Protein AF-A0A933CMJ0-F1 (afdb_monomer_lite)

Foldseek 3Di:
DADDPVSLLVLLLVLLVLLVVVCVVVVCLLVLLVVLLVVDDCVVLCPPVVLNVVLSVVSSLLLVLQLLLLLLVLLLVLVCCVRPPPPDDRDVVSSVVSSLSNLQSVCVVVVHPSVVSVVSSVVSVVLVDPVCNLVVQLVSQLCSSPVDPVCRVVSSVSSNVSSVVSNVSSVVSSCVSRPDD

Sequence (181 aa):
MGLTPEQVEERARAAAHRVFGHLEGERLIPRFVDSYIMGFDRRHLKNPPDQFLARSNQLGRLALVLLGRLVVEKCCGQLYRFRLGPLRLADPSAQRRFREKFWESLAAELKLGPEVGMSLAHEAEEFRDPAERSALFRERVAPLLDPAPQMKDKAEHAGQKFYEALDTVAEQVARRVFGRD

Secondary structure (DSSP, 8-state):
-PPPHHHHHHHHHHHHHHHHHHHHHTTHHHHHHHHHHTTS-HHHHTSSHHHHHHHHHHHHHHHHHHHHHHHHHHHHHHHHHHHH-TTS---HHHHHHHHHHHHHHHHHHTT--HHHHHHHHHHHGGG--TTTHHHHHHHHHHHHH---GGGHHHHHHHHHHHHHHHHHHHHHHHHHHH---

Structure (mmCIF, N/CA/C/O backbone):
data_AF-A0A933CMJ0-F1
#
_entry.id   AF-A0A933CMJ0-F1
#
loop_
_atom_site.group_PDB
_atom_site.id
_atom_site.type_symbol
_atom_site.label_atom_id
_atom_site.label_alt_id
_atom_site.label_comp_id
_atom_site.label_asym_id
_atom_site.label_entity_id
_atom_site.label_seq_id
_atom_site.pdbx_PDB_ins_code
_atom_site.Cartn_x
_atom_site.Cartn_y
_atom_site.Cartn_z
_atom_site.occupancy
_atom_site.B_iso_or_equiv
_atom_site.auth_seq_id
_atom_site.auth_comp_id
_atom_site.auth_asym_id
_atom_site.auth_atom_id
_atom_site.pdbx_PDB_model_num
ATOM 1 N N . MET A 1 1 ? -24.164 0.283 26.985 1.00 39.09 1 MET A N 1
ATOM 2 C CA . MET A 1 1 ? -22.919 0.651 27.693 1.00 39.09 1 MET A CA 1
ATOM 3 C C . MET A 1 1 ? -21.794 0.694 26.670 1.00 39.09 1 MET A C 1
ATOM 5 O O . MET A 1 1 ? -21.712 -0.226 25.864 1.00 39.09 1 MET A O 1
ATOM 9 N N . GLY A 1 2 ? -21.026 1.785 26.606 1.00 40.66 2 GLY A N 1
ATOM 10 C CA . GLY A 1 2 ? -19.895 1.905 25.678 1.00 40.66 2 GLY A CA 1
ATOM 11 C C . GLY A 1 2 ? -18.710 1.057 26.144 1.00 40.66 2 GLY A C 1
ATOM 12 O O . GLY A 1 2 ? -18.528 0.876 27.342 1.00 40.66 2 GLY A O 1
ATOM 13 N N . LEU A 1 3 ? -17.935 0.522 25.201 1.00 40.00 3 LEU A N 1
ATOM 14 C CA . LEU A 1 3 ? -16.692 -0.204 25.489 1.00 40.00 3 LEU A CA 1
ATOM 15 C C . LEU A 1 3 ? -15.670 0.735 26.147 1.00 40.00 3 LEU A C 1
ATOM 17 O O . LEU A 1 3 ? -15.546 1.884 25.715 1.00 40.00 3 LEU A O 1
ATOM 21 N N . THR A 1 4 ? -14.929 0.242 27.139 1.00 51.38 4 THR A N 1
ATOM 22 C CA . THR A 1 4 ? -13.860 1.005 27.803 1.00 51.38 4 THR A CA 1
ATOM 23 C C . THR A 1 4 ? -12.673 1.246 26.857 1.00 51.38 4 THR A C 1
ATOM 25 O O . THR A 1 4 ? -12.509 0.502 25.884 1.00 51.38 4 THR A O 1
ATOM 28 N N . PRO A 1 5 ? -11.833 2.270 27.104 1.00 37.94 5 PRO A N 1
ATOM 29 C CA . PRO A 1 5 ? -10.591 2.512 26.365 1.00 37.94 5 PRO A CA 1
ATOM 30 C C . PRO A 1 5 ? -9.714 1.264 26.190 1.00 37.94 5 PRO A C 1
ATOM 32 O O . PRO A 1 5 ? -9.332 0.971 25.058 1.00 37.94 5 PRO A O 1
ATOM 35 N N . GLU A 1 6 ? -9.494 0.469 27.244 1.00 41.59 6 GLU A N 1
ATOM 36 C CA . GLU A 1 6 ? -8.710 -0.772 27.127 1.00 41.59 6 GLU A CA 1
ATOM 37 C C . GLU A 1 6 ? -9.401 -1.812 26.239 1.00 41.59 6 GLU A C 1
ATOM 39 O O . GLU A 1 6 ? -8.761 -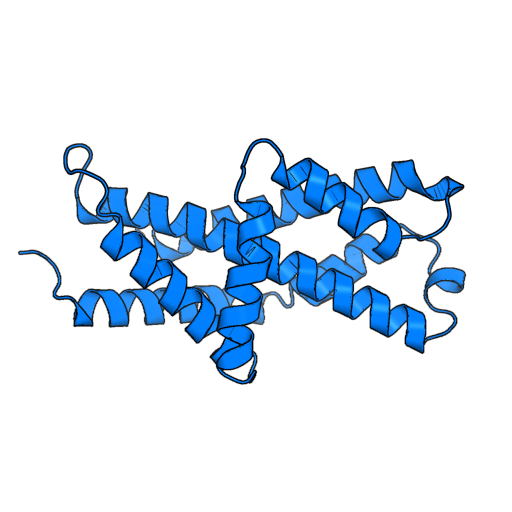2.438 25.405 1.00 41.59 6 GLU A O 1
ATOM 44 N N . GLN A 1 7 ? -10.729 -1.948 26.314 1.00 42.31 7 GLN A N 1
ATOM 45 C CA . GLN A 1 7 ? -11.479 -2.845 25.425 1.00 42.31 7 GLN A CA 1
ATOM 46 C C . GLN A 1 7 ? -11.446 -2.389 23.958 1.00 42.31 7 GLN A C 1
ATOM 48 O O . GLN A 1 7 ? -11.639 -3.196 23.046 1.00 42.31 7 GLN A O 1
ATOM 53 N N . VAL A 1 8 ? -11.245 -1.090 23.704 1.00 41.44 8 VAL A N 1
ATOM 54 C CA . VAL A 1 8 ? -11.004 -0.560 22.355 1.00 41.44 8 VAL A CA 1
ATOM 55 C C . VAL A 1 8 ? -9.631 -0.989 21.861 1.00 41.44 8 VAL A C 1
ATOM 57 O O . VAL A 1 8 ? -9.513 -1.412 20.714 1.00 41.44 8 VAL A O 1
ATOM 60 N N . GLU A 1 9 ? -8.622 -0.875 22.718 1.00 40.31 9 GLU A N 1
ATOM 61 C CA . GLU A 1 9 ? -7.233 -1.190 22.405 1.00 40.31 9 GLU A CA 1
ATOM 62 C C . GLU A 1 9 ? -7.026 -2.692 22.196 1.00 40.31 9 GLU A C 1
ATOM 64 O O . GLU A 1 9 ? -6.462 -3.090 21.182 1.00 40.31 9 GLU A O 1
ATOM 69 N N . GLU A 1 10 ? -7.596 -3.528 23.063 1.00 43.78 10 GLU A N 1
ATOM 70 C CA . GLU A 1 10 ? -7.598 -4.989 22.942 1.00 43.78 10 GLU A CA 1
ATOM 71 C C . GLU A 1 10 ? -8.226 -5.431 21.612 1.00 43.78 10 GLU A C 1
ATOM 73 O O . GLU A 1 10 ? -7.704 -6.282 20.893 1.00 43.78 10 GLU A O 1
ATOM 78 N N . ARG A 1 11 ? -9.342 -4.797 21.229 1.00 44.97 11 ARG A N 1
ATOM 79 C CA . ARG A 1 11 ? -10.032 -5.080 19.965 1.00 44.97 11 ARG A CA 1
ATOM 80 C C . ARG A 1 11 ? -9.279 -4.560 18.751 1.00 44.97 11 ARG A C 1
ATOM 82 O O . ARG A 1 11 ? -9.305 -5.228 17.723 1.00 44.97 11 ARG A O 1
ATOM 89 N N . ALA A 1 12 ? -8.635 -3.400 18.849 1.00 39.59 12 ALA A N 1
ATOM 90 C CA . ALA A 1 12 ? -7.789 -2.863 17.789 1.00 39.59 12 ALA A CA 1
ATOM 91 C C . ALA A 1 12 ? -6.562 -3.757 17.574 1.00 39.59 12 ALA A C 1
ATOM 93 O O . ALA A 1 12 ? -6.264 -4.100 16.435 1.00 39.59 12 ALA A O 1
ATOM 94 N N . ARG A 1 13 ? -5.932 -4.222 18.659 1.00 46.78 13 ARG A N 1
ATOM 95 C CA . ARG A 1 13 ? -4.820 -5.178 18.642 1.00 46.78 13 ARG A CA 1
ATOM 96 C C . ARG A 1 13 ? -5.251 -6.526 18.062 1.00 46.78 13 ARG A C 1
ATOM 98 O O . ARG A 1 13 ? -4.623 -7.021 17.139 1.00 46.78 13 ARG A O 1
ATOM 105 N N . ALA A 1 14 ? -6.378 -7.084 18.505 1.00 48.03 14 ALA A N 1
ATOM 106 C CA . ALA A 1 14 ? -6.921 -8.332 17.963 1.00 48.03 14 ALA A CA 1
ATOM 107 C C . ALA A 1 14 ? -7.404 -8.206 16.504 1.00 48.03 14 ALA A C 1
ATOM 109 O O . ALA A 1 14 ? -7.394 -9.180 15.753 1.00 48.03 14 ALA A O 1
ATOM 110 N N . ALA A 1 15 ? -7.868 -7.028 16.080 1.00 43.19 15 ALA A N 1
ATOM 111 C CA . ALA A 1 15 ? -8.169 -6.740 14.681 1.00 43.19 15 ALA A CA 1
ATOM 112 C C . ALA A 1 15 ? -6.881 -6.649 13.858 1.00 43.19 15 ALA A C 1
ATOM 114 O O . ALA A 1 15 ? -6.814 -7.267 12.804 1.00 43.19 15 ALA A O 1
ATOM 115 N N . ALA A 1 16 ? -5.855 -5.964 14.364 1.00 44.12 16 ALA A N 1
ATOM 116 C CA . ALA A 1 16 ? -4.545 -5.875 13.735 1.00 44.12 16 ALA A CA 1
ATOM 117 C C . ALA A 1 16 ? -3.909 -7.268 13.590 1.00 44.12 16 ALA A C 1
ATOM 119 O O . ALA A 1 16 ? -3.611 -7.667 12.475 1.00 44.12 16 ALA A O 1
ATOM 120 N N . HIS A 1 17 ? -3.845 -8.086 14.646 1.00 49.66 17 HIS A N 1
ATOM 121 C CA . HIS A 1 17 ? -3.358 -9.472 14.557 1.00 49.66 17 HIS A CA 1
ATOM 122 C C . HIS A 1 17 ? -4.153 -10.341 13.575 1.00 49.66 17 HIS A C 1
ATOM 124 O O . HIS A 1 17 ? -3.568 -11.159 12.875 1.00 49.66 17 HIS A O 1
ATOM 130 N N . ARG A 1 18 ? -5.476 -10.157 13.455 1.00 50.81 18 ARG A N 1
ATOM 131 C CA . ARG A 1 18 ? -6.278 -10.866 12.439 1.00 50.81 18 ARG A CA 1
ATOM 132 C C . ARG A 1 18 ? -5.998 -10.374 11.021 1.00 50.81 18 ARG A C 1
ATOM 134 O O . ARG A 1 18 ? -5.909 -11.188 10.107 1.00 50.81 18 ARG A O 1
ATOM 141 N N . VAL A 1 19 ? -5.815 -9.065 10.839 1.00 48.44 19 VAL A N 1
ATOM 142 C CA . VAL A 1 19 ? -5.325 -8.477 9.583 1.00 48.44 19 VAL A CA 1
ATOM 143 C C . VAL A 1 19 ? -3.976 -9.106 9.225 1.00 48.44 19 VAL A C 1
ATOM 145 O O . VAL A 1 19 ? -3.802 -9.541 8.092 1.00 48.44 19 VAL A O 1
ATOM 148 N N . PHE A 1 20 ? -3.066 -9.248 10.191 1.00 50.28 20 PHE A N 1
ATOM 149 C CA . PHE A 1 20 ? -1.754 -9.861 9.981 1.00 50.28 20 PHE A CA 1
ATOM 150 C C . PHE A 1 20 ? -1.831 -11.357 9.688 1.00 50.28 20 PHE A C 1
ATOM 152 O O . PHE A 1 20 ? -1.217 -11.788 8.723 1.00 50.28 20 PHE A O 1
ATOM 159 N N . GLY A 1 21 ? -2.667 -12.129 10.384 1.00 48.84 21 GLY A N 1
ATOM 160 C CA . GLY A 1 21 ? -2.888 -13.545 10.065 1.00 48.84 21 GLY A CA 1
ATOM 161 C C . GLY A 1 21 ? -3.404 -13.770 8.636 1.00 48.84 21 GLY A C 1
ATOM 162 O O . GLY A 1 21 ? -3.030 -14.744 7.983 1.00 48.84 21 GLY A O 1
ATOM 163 N N . HIS A 1 22 ? -4.201 -12.839 8.099 1.00 47.31 22 HIS A N 1
ATOM 164 C CA . HIS A 1 22 ? -4.615 -12.863 6.691 1.00 47.31 22 HIS A CA 1
ATOM 165 C C . HIS A 1 22 ? -3.509 -12.415 5.720 1.00 47.31 22 HIS A C 1
ATOM 167 O O . HIS A 1 22 ? -3.440 -12.933 4.607 1.00 47.31 22 HIS A O 1
ATOM 173 N N . LEU A 1 23 ? -2.625 -11.502 6.127 1.00 48.00 23 LEU A N 1
ATOM 174 C CA . LEU A 1 23 ? -1.474 -11.075 5.321 1.00 48.00 23 LEU A CA 1
ATOM 175 C C . LEU A 1 23 ? -0.351 -12.132 5.289 1.00 48.00 23 LEU A C 1
ATOM 177 O O . LEU A 1 23 ? 0.250 -12.350 4.234 1.00 48.00 23 LEU A O 1
ATOM 181 N N . GLU A 1 24 ? -0.102 -12.826 6.402 1.00 43.06 24 GLU A N 1
ATOM 182 C CA . GLU A 1 24 ? 0.860 -13.929 6.519 1.00 43.06 24 GLU A CA 1
ATOM 183 C C . GLU A 1 24 ? 0.366 -15.204 5.825 1.00 43.06 24 GLU A C 1
ATOM 185 O O . GLU A 1 24 ? 1.118 -15.824 5.067 1.00 43.06 24 GLU A O 1
ATOM 190 N N . GLY A 1 25 ? -0.910 -15.567 6.014 1.00 42.47 25 GLY A N 1
ATOM 191 C CA . GLY A 1 25 ? -1.517 -16.749 5.395 1.00 42.47 25 GLY A CA 1
ATOM 192 C C . GLY A 1 25 ? -1.532 -16.707 3.865 1.00 42.47 25 GLY A C 1
ATOM 193 O O . GLY A 1 25 ? -1.511 -17.753 3.216 1.00 42.47 25 GLY A O 1
ATOM 194 N N . GLU A 1 26 ? -1.503 -15.515 3.266 1.00 42.03 26 GLU A N 1
ATOM 195 C CA . GLU A 1 26 ? -1.564 -15.376 1.814 1.00 42.03 26 GLU A CA 1
ATOM 196 C C . GLU A 1 26 ? -0.198 -15.112 1.127 1.00 42.03 26 GLU A C 1
ATOM 198 O O . GLU A 1 26 ? -0.138 -15.134 -0.106 1.00 42.03 26 GLU A O 1
ATOM 203 N N . ARG A 1 27 ? 0.933 -14.941 1.849 1.00 49.09 27 ARG A N 1
ATOM 204 C CA . ARG A 1 27 ? 2.248 -14.572 1.245 1.00 49.09 27 ARG A CA 1
ATOM 205 C C . ARG A 1 27 ? 2.112 -13.446 0.195 1.00 49.09 27 ARG A C 1
ATOM 207 O O . ARG A 1 27 ? 2.788 -13.462 -0.837 1.00 49.09 27 ARG A O 1
ATOM 214 N N . LEU A 1 28 ? 1.190 -12.506 0.421 1.00 54.06 28 LEU A N 1
ATOM 215 C CA . LEU A 1 28 ? 0.653 -11.647 -0.640 1.00 54.06 28 LEU A CA 1
ATOM 216 C C . LEU A 1 28 ? 1.681 -10.699 -1.202 1.00 54.06 28 LEU A C 1
ATOM 218 O O . LEU A 1 28 ? 1.768 -10.577 -2.410 1.00 54.06 28 LEU A O 1
ATOM 222 N N . ILE A 1 29 ? 2.463 -10.029 -0.359 1.00 50.56 29 ILE A N 1
ATOM 223 C CA . ILE A 1 29 ? 3.351 -8.970 -0.843 1.00 50.56 29 ILE A CA 1
ATOM 224 C C . ILE A 1 29 ? 4.456 -9.547 -1.745 1.00 50.56 29 ILE A C 1
ATOM 226 O O . ILE A 1 29 ? 4.555 -9.089 -2.881 1.00 50.56 29 ILE A O 1
ATOM 230 N N . PRO A 1 30 ? 5.201 -10.603 -1.352 1.00 50.59 30 PRO A N 1
ATOM 231 C CA . PRO A 1 30 ? 6.148 -11.256 -2.256 1.00 50.59 30 PRO A CA 1
ATOM 232 C C . PRO A 1 30 ? 5.483 -11.846 -3.506 1.00 50.59 30 PRO A C 1
ATOM 234 O O . PRO A 1 30 ? 6.006 -11.680 -4.600 1.00 50.59 30 PRO A O 1
ATOM 237 N N . ARG A 1 31 ? 4.300 -12.472 -3.386 1.00 56.62 31 ARG A N 1
ATOM 238 C CA . ARG A 1 31 ? 3.578 -13.033 -4.543 1.00 56.62 31 ARG A CA 1
ATOM 239 C C . ARG A 1 31 ? 3.033 -11.972 -5.492 1.00 56.62 31 ARG A C 1
ATOM 241 O O . ARG A 1 31 ? 3.049 -12.197 -6.698 1.00 56.62 31 ARG A O 1
ATOM 248 N N . PHE A 1 32 ? 2.548 -10.843 -4.984 1.00 56.34 32 PHE A N 1
ATOM 249 C CA . PHE A 1 32 ? 2.102 -9.709 -5.789 1.00 56.34 32 PHE A CA 1
ATOM 250 C C . PHE A 1 32 ? 3.292 -9.099 -6.512 1.00 56.34 32 PHE A C 1
ATOM 252 O O . PHE A 1 32 ? 3.242 -8.960 -7.730 1.00 56.34 32 PHE A O 1
ATOM 259 N N . VAL A 1 33 ? 4.376 -8.817 -5.787 1.00 57.19 33 VAL A N 1
ATOM 260 C CA . VAL A 1 33 ? 5.631 -8.323 -6.363 1.00 57.19 33 VAL A CA 1
ATOM 261 C C . VAL A 1 33 ? 6.121 -9.270 -7.462 1.00 57.19 33 VAL A C 1
ATOM 263 O O . VAL A 1 33 ? 6.324 -8.832 -8.592 1.00 57.19 33 VAL A O 1
ATOM 266 N N . ASP A 1 34 ? 6.186 -10.575 -7.195 1.00 58.53 34 ASP A N 1
ATOM 267 C CA . ASP A 1 34 ? 6.572 -11.578 -8.189 1.00 58.53 34 ASP A CA 1
ATOM 268 C C . ASP A 1 34 ? 5.617 -11.613 -9.390 1.00 58.53 34 ASP A C 1
ATOM 270 O O . ASP A 1 34 ? 6.090 -11.664 -10.525 1.00 58.53 34 ASP A O 1
ATOM 274 N N . SER A 1 35 ? 4.297 -11.550 -9.163 1.00 57.78 35 SER A N 1
ATOM 275 C CA . SER A 1 35 ? 3.252 -11.575 -10.203 1.00 57.78 35 SER A CA 1
ATOM 276 C C . SER A 1 35 ? 3.338 -10.368 -11.136 1.00 57.78 35 SER A C 1
ATOM 278 O O . SER A 1 35 ? 3.252 -10.525 -12.354 1.00 57.78 35 SER A O 1
ATOM 280 N N . TYR A 1 36 ? 3.566 -9.174 -10.585 1.00 54.94 36 TYR A N 1
ATOM 281 C CA . TYR A 1 36 ? 3.701 -7.949 -11.370 1.00 54.94 36 TYR A CA 1
ATOM 282 C C . TYR A 1 36 ? 5.055 -7.867 -12.087 1.00 54.94 36 TYR A C 1
ATOM 284 O O . TYR A 1 36 ? 5.096 -7.423 -13.232 1.00 54.94 36 TYR A O 1
ATOM 292 N N . ILE A 1 37 ? 6.134 -8.406 -11.505 1.00 56.88 37 ILE A N 1
ATOM 293 C CA . ILE A 1 37 ? 7.442 -8.548 -12.171 1.00 56.88 37 ILE A CA 1
ATOM 294 C C . ILE A 1 37 ? 7.401 -9.606 -13.297 1.00 56.88 37 ILE A C 1
ATOM 296 O O . ILE A 1 37 ? 8.165 -9.505 -14.258 1.00 56.88 37 ILE A O 1
ATOM 300 N N . MET A 1 38 ? 6.508 -10.614 -13.255 1.00 55.59 38 MET A N 1
ATOM 301 C CA . MET A 1 38 ? 6.397 -11.630 -14.329 1.00 55.59 38 MET A CA 1
ATOM 302 C C . MET A 1 38 ? 6.048 -11.041 -15.696 1.00 55.59 38 MET A C 1
ATOM 304 O O . MET A 1 38 ? 6.393 -11.643 -16.710 1.00 55.59 38 MET A O 1
ATOM 308 N N . GLY A 1 39 ? 5.359 -9.898 -15.727 1.00 54.84 39 GLY A N 1
ATOM 309 C CA . GLY A 1 39 ? 4.948 -9.236 -16.963 1.00 54.84 39 GLY A CA 1
ATOM 310 C C . GLY A 1 39 ? 6.086 -8.546 -17.725 1.00 54.84 39 GLY A C 1
ATOM 311 O O . GLY A 1 39 ? 5.853 -8.073 -18.840 1.00 54.84 39 GLY A O 1
ATOM 312 N N . PHE A 1 40 ? 7.292 -8.482 -17.155 1.00 56.50 40 PHE A N 1
ATOM 313 C CA . PHE A 1 40 ? 8.447 -7.744 -17.676 1.00 56.50 40 PHE A CA 1
ATOM 314 C C . PHE A 1 40 ? 9.617 -8.690 -17.983 1.00 56.50 40 PHE A C 1
ATOM 316 O O . PHE A 1 40 ? 9.643 -9.832 -17.514 1.00 56.50 40 PHE A O 1
ATOM 323 N N . ASP A 1 41 ? 10.576 -8.259 -18.813 1.00 61.44 41 ASP A N 1
ATOM 324 C CA . ASP A 1 41 ? 11.696 -9.128 -19.196 1.00 61.44 41 ASP A CA 1
ATOM 325 C C . ASP A 1 41 ? 12.638 -9.378 -18.000 1.00 61.44 41 ASP A C 1
ATOM 327 O O . ASP A 1 41 ? 13.526 -8.615 -17.626 1.00 61.44 41 ASP A O 1
ATOM 331 N N . ARG A 1 42 ? 12.410 -10.533 -17.375 1.00 61.12 42 ARG A N 1
ATOM 332 C CA . ARG A 1 42 ? 13.067 -10.977 -16.147 1.00 61.12 42 ARG A CA 1
ATOM 333 C C . ARG A 1 42 ? 14.586 -11.049 -16.255 1.00 61.12 42 ARG A C 1
ATOM 335 O O . ARG A 1 42 ? 15.233 -11.000 -15.215 1.00 61.12 42 ARG A O 1
ATOM 342 N N . ARG A 1 43 ? 15.174 -11.233 -17.443 1.00 65.50 43 ARG A N 1
ATOM 343 C CA . ARG A 1 43 ? 16.633 -11.416 -17.548 1.00 65.50 43 ARG A CA 1
ATOM 344 C C . ARG A 1 43 ? 17.386 -10.108 -17.364 1.00 65.50 43 ARG A C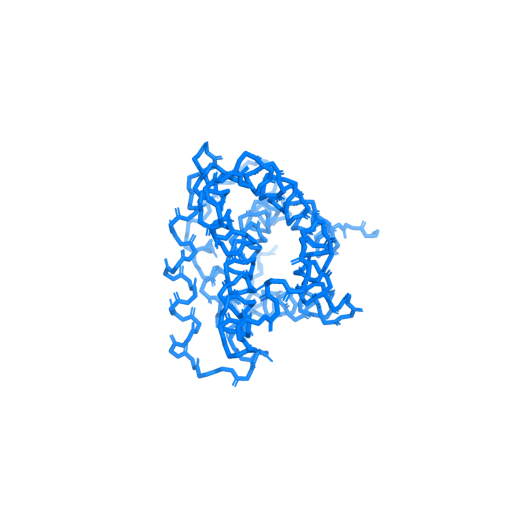 1
ATOM 346 O O . ARG A 1 43 ? 18.402 -10.117 -16.673 1.00 65.50 43 ARG A O 1
ATOM 353 N N . HIS A 1 44 ? 16.892 -9.011 -17.934 1.00 70.12 44 HIS A N 1
ATOM 354 C CA . HIS A 1 44 ? 17.504 -7.702 -17.725 1.00 70.12 44 HIS A CA 1
ATOM 355 C C . HIS A 1 44 ? 17.147 -7.140 -16.342 1.00 70.12 44 HIS A C 1
ATOM 357 O O . HIS A 1 44 ? 17.991 -6.530 -15.701 1.00 70.12 44 HIS A O 1
ATOM 363 N N . LEU A 1 45 ? 15.941 -7.410 -15.823 1.00 65.94 45 LEU A N 1
ATOM 364 C CA . LEU A 1 45 ? 15.554 -6.930 -14.492 1.00 65.94 45 LEU A CA 1
ATOM 365 C C . LEU A 1 45 ? 16.285 -7.638 -13.352 1.00 65.94 45 LEU A C 1
ATOM 367 O O . LEU A 1 45 ? 16.525 -7.013 -12.325 1.00 65.94 45 LEU A O 1
ATOM 371 N N . LYS A 1 46 ? 16.629 -8.921 -13.498 1.00 67.19 46 LYS A N 1
ATOM 372 C CA . LYS A 1 46 ? 17.327 -9.691 -12.454 1.00 67.19 46 LYS A CA 1
ATOM 373 C C . LYS A 1 46 ? 18.833 -9.442 -12.406 1.00 67.19 46 LYS A C 1
ATOM 375 O O . LYS A 1 46 ? 19.482 -9.931 -11.487 1.00 67.19 46 LYS A O 1
ATOM 380 N N . ASN A 1 47 ? 19.382 -8.708 -13.374 1.00 63.06 47 ASN A N 1
ATOM 381 C CA . ASN A 1 47 ? 20.808 -8.433 -13.467 1.00 63.06 47 ASN A CA 1
ATOM 382 C C . ASN A 1 47 ? 21.077 -6.920 -13.415 1.00 63.06 47 ASN A C 1
ATOM 384 O O . ASN A 1 47 ? 20.492 -6.180 -14.201 1.00 63.06 47 ASN A O 1
ATOM 388 N N . PRO A 1 48 ? 21.983 -6.446 -12.544 1.00 76.56 48 PRO A N 1
ATOM 389 C CA . PRO A 1 48 ? 22.662 -7.192 -11.482 1.00 76.56 48 PRO A CA 1
ATOM 390 C C . PRO A 1 48 ? 21.708 -7.548 -10.313 1.00 76.56 48 PRO A C 1
ATOM 392 O O . PRO A 1 48 ? 20.760 -6.803 -10.042 1.00 76.56 48 PRO A O 1
ATOM 395 N N . PRO A 1 49 ? 21.948 -8.669 -9.603 1.00 72.00 49 PRO A N 1
ATOM 396 C CA . PRO A 1 49 ? 21.028 -9.209 -8.594 1.00 72.00 49 PRO A CA 1
ATOM 397 C C . PRO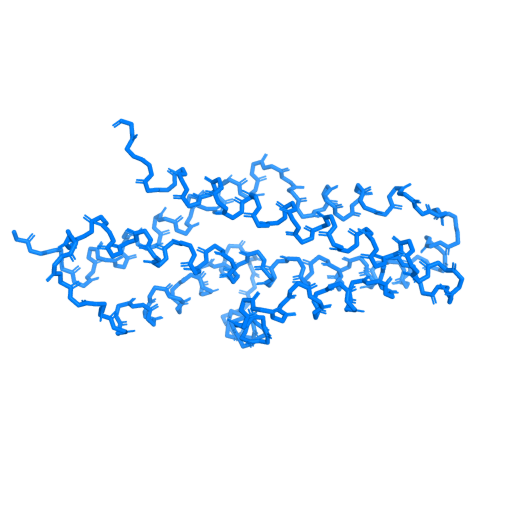 A 1 49 ? 20.802 -8.270 -7.406 1.00 72.00 49 PRO A C 1
ATOM 399 O O . PRO A 1 49 ? 19.677 -8.164 -6.921 1.00 72.00 49 PRO A O 1
ATOM 402 N N . ASP A 1 50 ? 21.821 -7.522 -6.984 1.00 70.88 50 ASP A N 1
ATOM 403 C CA . ASP A 1 50 ? 21.696 -6.580 -5.865 1.00 70.88 50 ASP A CA 1
ATOM 404 C C . ASP A 1 50 ? 20.735 -5.429 -6.189 1.00 70.88 50 ASP A C 1
ATOM 406 O O . ASP A 1 50 ? 19.923 -5.029 -5.355 1.00 70.88 50 ASP A O 1
ATOM 410 N N . GLN A 1 51 ? 20.756 -4.936 -7.434 1.00 72.62 51 GLN A N 1
ATOM 411 C CA . GLN A 1 51 ? 19.812 -3.910 -7.884 1.00 72.62 51 GLN A CA 1
ATOM 412 C C . GLN A 1 51 ? 18.389 -4.462 -7.987 1.00 72.62 51 GLN A C 1
ATOM 414 O O . GLN A 1 51 ? 17.430 -3.761 -7.667 1.00 72.62 51 GLN A O 1
ATOM 419 N N . PHE A 1 52 ? 18.239 -5.721 -8.403 1.00 71.75 52 PHE A N 1
ATOM 420 C CA . PHE A 1 52 ? 16.941 -6.390 -8.423 1.00 71.75 52 PHE A CA 1
ATOM 421 C C . PHE A 1 52 ? 16.357 -6.554 -7.015 1.00 71.75 52 PHE A C 1
ATOM 423 O O . PHE A 1 52 ? 15.182 -6.249 -6.798 1.00 71.75 52 PHE A O 1
ATOM 430 N N . LEU A 1 53 ? 17.175 -6.988 -6.052 1.00 64.44 53 LEU A N 1
ATOM 431 C CA . LEU A 1 53 ? 16.777 -7.123 -4.651 1.00 64.44 53 LEU A CA 1
ATOM 432 C C . LEU A 1 53 ? 16.403 -5.768 -4.045 1.00 64.44 53 LEU A C 1
ATOM 434 O O . LEU A 1 53 ? 15.348 -5.651 -3.423 1.00 64.44 53 LEU A O 1
ATOM 438 N N . ALA A 1 54 ? 17.208 -4.729 -4.282 1.00 70.56 54 ALA A N 1
ATOM 439 C CA . ALA A 1 54 ? 16.918 -3.377 -3.811 1.00 70.56 54 ALA A CA 1
ATOM 440 C C . ALA A 1 54 ? 15.577 -2.850 -4.354 1.00 70.56 54 ALA A C 1
ATOM 442 O O . ALA A 1 54 ? 14.737 -2.397 -3.574 1.00 70.56 54 ALA A O 1
ATOM 443 N N . ARG A 1 55 ? 15.329 -2.985 -5.668 1.00 76.69 55 ARG A N 1
ATOM 444 C CA . ARG A 1 55 ? 14.048 -2.595 -6.287 1.00 76.69 55 ARG A CA 1
ATOM 445 C C . ARG A 1 55 ? 12.871 -3.388 -5.731 1.00 76.69 55 ARG A C 1
ATOM 447 O O . ARG A 1 55 ? 11.844 -2.802 -5.403 1.00 76.69 55 ARG A O 1
ATOM 454 N N . SER A 1 56 ? 13.024 -4.703 -5.588 1.00 67.31 56 SER A N 1
ATOM 455 C CA . SER A 1 56 ? 11.966 -5.581 -5.069 1.00 67.31 56 SER A CA 1
ATOM 456 C C . SER A 1 56 ? 11.600 -5.230 -3.626 1.00 67.31 56 SER A C 1
ATOM 458 O O . SER A 1 56 ? 10.420 -5.167 -3.286 1.00 67.31 56 SER A O 1
ATOM 460 N N . ASN A 1 57 ? 12.597 -4.922 -2.792 1.00 67.56 57 ASN A N 1
ATOM 461 C CA . ASN A 1 57 ? 12.383 -4.469 -1.419 1.00 67.56 57 ASN A CA 1
ATOM 462 C C . ASN A 1 57 ? 11.673 -3.112 -1.373 1.00 67.56 57 ASN A C 1
ATOM 464 O O . ASN A 1 57 ? 10.746 -2.929 -0.583 1.00 67.56 57 ASN A O 1
ATOM 468 N N . GLN A 1 58 ? 12.064 -2.171 -2.237 1.00 77.38 58 GLN A N 1
ATOM 469 C CA . GLN A 1 58 ? 11.415 -0.863 -2.327 1.00 77.38 58 GLN A CA 1
ATOM 470 C C . GLN A 1 58 ? 9.959 -0.983 -2.798 1.00 77.38 58 GLN A C 1
ATOM 472 O O . GLN A 1 58 ? 9.070 -0.350 -2.227 1.00 77.38 58 GLN A O 1
ATOM 477 N N . LEU A 1 59 ? 9.697 -1.846 -3.782 1.00 74.19 59 LEU A N 1
ATOM 478 C CA . LEU A 1 59 ? 8.353 -2.141 -4.266 1.00 74.19 59 LEU A CA 1
ATOM 479 C C . LEU A 1 59 ? 7.490 -2.787 -3.171 1.00 74.19 59 LEU A C 1
ATOM 481 O O . LEU A 1 59 ? 6.350 -2.375 -2.958 1.00 74.19 59 LEU A O 1
ATOM 485 N N . GLY A 1 60 ? 8.048 -3.753 -2.435 1.00 72.94 60 GLY A N 1
ATOM 486 C CA . GLY A 1 60 ? 7.387 -4.388 -1.296 1.00 72.94 60 GLY A CA 1
ATOM 487 C C . GLY A 1 60 ? 7.061 -3.398 -0.175 1.00 72.94 60 GLY A C 1
ATOM 488 O O . GLY A 1 60 ? 5.958 -3.438 0.370 1.00 72.94 60 GLY A O 1
ATOM 489 N N . ARG A 1 61 ? 7.971 -2.461 0.125 1.00 81.06 61 ARG A N 1
ATOM 490 C CA . ARG A 1 61 ? 7.737 -1.393 1.108 1.00 81.06 61 ARG A CA 1
ATOM 491 C C . ARG A 1 61 ? 6.609 -0.460 0.671 1.00 81.06 61 ARG A C 1
ATOM 493 O O . ARG A 1 61 ? 5.705 -0.217 1.462 1.00 81.06 61 ARG A O 1
ATOM 500 N N . LEU A 1 62 ? 6.616 0.012 -0.579 1.00 84.12 62 LEU A N 1
ATOM 501 C CA . LEU A 1 62 ? 5.543 0.866 -1.109 1.00 84.12 62 LEU A CA 1
ATOM 502 C C . LEU A 1 62 ? 4.181 0.169 -1.052 1.00 84.12 62 LEU A C 1
ATOM 504 O O . LEU A 1 62 ? 3.195 0.775 -0.634 1.00 84.12 62 LEU A O 1
ATOM 508 N N . ALA A 1 63 ? 4.130 -1.110 -1.429 1.00 82.31 63 ALA A N 1
ATOM 509 C CA . ALA A 1 63 ? 2.910 -1.903 -1.362 1.00 82.31 63 ALA A CA 1
ATOM 510 C C . ALA A 1 63 ? 2.411 -2.070 0.079 1.00 82.31 63 ALA A C 1
ATOM 512 O O . ALA A 1 63 ? 1.219 -1.907 0.331 1.00 82.31 63 ALA A O 1
ATOM 513 N N . LEU A 1 64 ? 3.312 -2.346 1.029 1.00 82.12 64 LEU A N 1
ATOM 514 C CA . LEU A 1 64 ? 2.981 -2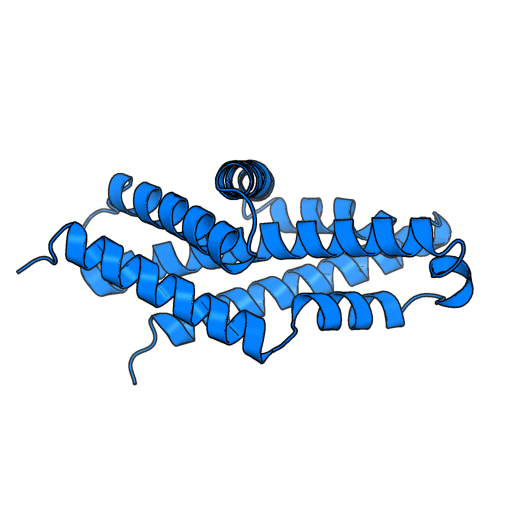.453 2.451 1.00 82.12 64 LEU A CA 1
ATOM 515 C C . LEU A 1 64 ? 2.416 -1.137 3.002 1.00 82.12 64 LEU A C 1
ATOM 517 O O . LEU A 1 64 ? 1.388 -1.150 3.677 1.00 82.12 64 LEU A O 1
ATOM 521 N N . VAL A 1 65 ? 3.073 -0.013 2.706 1.00 88.62 65 VAL A N 1
ATOM 522 C CA . VAL A 1 65 ? 2.664 1.323 3.161 1.00 88.62 65 VAL A CA 1
ATOM 523 C C . VAL A 1 65 ? 1.281 1.677 2.616 1.00 88.62 65 VAL A C 1
ATOM 525 O O . VAL A 1 65 ? 0.391 2.047 3.387 1.00 88.62 65 VAL A O 1
ATOM 528 N N . LEU A 1 66 ? 1.061 1.504 1.308 1.00 90.62 66 LEU A N 1
ATOM 529 C CA . LEU A 1 66 ? -0.240 1.773 0.700 1.00 90.62 66 LEU A CA 1
ATOM 530 C C . LEU A 1 66 ? -1.323 0.840 1.260 1.00 90.62 66 LEU A C 1
ATOM 532 O O . LEU A 1 66 ? -2.397 1.304 1.639 1.00 90.62 66 LEU A O 1
ATOM 536 N N . LEU A 1 67 ? -1.051 -0.463 1.355 1.00 85.25 67 LEU A N 1
ATOM 537 C CA . LEU A 1 67 ? -2.014 -1.428 1.880 1.00 85.25 67 LEU A CA 1
ATOM 538 C C . LEU A 1 67 ? -2.391 -1.111 3.327 1.00 85.25 67 LEU A C 1
ATOM 540 O O . LEU A 1 67 ? -3.575 -1.079 3.658 1.00 85.25 67 LEU A O 1
ATOM 544 N N . GLY A 1 68 ? -1.403 -0.825 4.178 1.00 85.12 68 GLY A N 1
ATOM 545 C CA . GLY A 1 68 ? -1.632 -0.421 5.561 1.00 85.12 68 GLY A CA 1
ATOM 546 C C . GLY A 1 68 ? -2.499 0.835 5.649 1.00 85.12 68 GLY A C 1
ATOM 547 O O . GLY A 1 68 ? -3.469 0.861 6.406 1.00 85.12 68 GLY A O 1
ATOM 548 N N . ARG A 1 69 ? -2.236 1.839 4.803 1.00 91.94 69 ARG A N 1
ATOM 549 C CA . ARG A 1 69 ? -3.064 3.048 4.708 1.00 91.94 69 ARG A CA 1
ATOM 550 C C . ARG A 1 69 ? -4.515 2.729 4.343 1.00 91.94 69 ARG A C 1
ATOM 552 O O . ARG A 1 69 ? -5.427 3.175 5.041 1.00 91.94 69 ARG A O 1
ATOM 559 N N . LEU A 1 70 ? -4.726 1.959 3.275 1.00 89.94 70 LEU A N 1
ATOM 560 C CA . LEU A 1 70 ? -6.057 1.589 2.786 1.00 89.94 70 LEU A CA 1
ATOM 561 C C . LEU A 1 70 ? -6.829 0.776 3.832 1.00 89.94 70 LEU A C 1
ATOM 563 O O . LEU A 1 70 ? -8.005 1.045 4.083 1.00 89.94 70 LEU A O 1
ATOM 567 N N . VAL A 1 71 ? -6.163 -0.175 4.492 1.00 85.06 71 VAL A N 1
ATOM 568 C CA . VAL A 1 71 ? -6.747 -0.963 5.583 1.00 85.06 71 VAL A CA 1
ATOM 569 C C . VAL A 1 71 ? -7.153 -0.055 6.737 1.00 85.06 71 VAL A C 1
ATOM 571 O O . VAL A 1 71 ? -8.289 -0.148 7.196 1.00 85.06 71 VAL A O 1
ATOM 574 N N . VAL A 1 72 ? -6.281 0.849 7.192 1.00 86.12 72 VAL A N 1
ATOM 575 C CA . VAL A 1 72 ? -6.607 1.761 8.296 1.00 86.12 72 VAL A CA 1
ATOM 576 C C . VAL A 1 72 ? -7.810 2.633 7.960 1.00 86.12 72 VAL A C 1
ATOM 578 O O . VAL A 1 72 ? -8.708 2.767 8.789 1.00 86.12 72 VAL A O 1
ATOM 581 N N . GLU A 1 73 ? -7.856 3.198 6.756 1.00 86.69 73 GLU A N 1
ATOM 582 C CA . GLU A 1 73 ? -8.947 4.061 6.300 1.00 86.69 73 GLU A CA 1
ATOM 583 C C . GLU A 1 73 ? -10.288 3.314 6.274 1.00 86.69 73 GLU A C 1
ATOM 585 O O . GLU A 1 73 ? -11.269 3.756 6.885 1.00 86.69 73 GLU A O 1
ATOM 590 N N . LYS A 1 74 ? -10.320 2.134 5.644 1.00 84.62 74 LYS A N 1
ATOM 591 C CA . LYS A 1 74 ? -11.534 1.315 5.530 1.00 84.62 74 LYS A CA 1
ATOM 592 C C . LYS A 1 74 ? -11.984 0.771 6.891 1.00 84.62 74 LYS A C 1
ATOM 594 O O . LYS A 1 74 ? -13.173 0.829 7.211 1.00 84.62 74 LYS A O 1
ATOM 599 N N . CYS A 1 75 ? -11.054 0.298 7.722 1.00 77.19 75 CYS A N 1
ATOM 600 C CA . CYS A 1 75 ? -11.335 -0.200 9.070 1.00 77.19 75 CYS A CA 1
ATOM 601 C C . CYS A 1 75 ? -11.831 0.910 10.003 1.00 77.19 75 CYS A C 1
ATOM 603 O O . CYS A 1 75 ? -12.811 0.697 10.716 1.00 77.19 75 CYS A O 1
ATOM 605 N N . CYS A 1 76 ? -11.228 2.106 9.962 1.00 75.56 76 CYS A N 1
ATOM 606 C CA . CYS A 1 76 ? -11.742 3.276 10.676 1.00 75.56 76 CYS A CA 1
ATOM 607 C C . CYS A 1 76 ? -13.200 3.530 10.294 1.00 75.56 76 CYS A C 1
ATOM 609 O O . CYS A 1 76 ? -14.054 3.586 11.176 1.00 75.56 76 CYS A O 1
ATOM 611 N N . GLY A 1 77 ? -13.502 3.614 8.992 1.00 66.00 77 GLY A N 1
ATOM 612 C CA . GLY A 1 77 ? -14.860 3.847 8.495 1.00 66.00 77 GLY A CA 1
ATOM 613 C C . GLY A 1 77 ? -15.883 2.819 8.997 1.00 66.00 77 GLY A C 1
ATOM 614 O O . GLY A 1 77 ? -16.990 3.191 9.396 1.00 66.00 77 GLY A O 1
ATOM 615 N N . GLN A 1 78 ? -15.510 1.536 9.042 1.00 67.00 78 GLN A N 1
ATOM 616 C CA . GLN A 1 78 ? -16.368 0.469 9.570 1.00 67.00 78 GLN A CA 1
ATOM 617 C C . GLN A 1 78 ? -16.539 0.551 11.093 1.00 67.00 78 GLN A C 1
ATOM 619 O O . GLN A 1 78 ? -17.653 0.404 11.596 1.00 67.00 78 GLN A O 1
ATOM 624 N N . LEU A 1 79 ? -15.477 0.849 11.842 1.00 61.94 79 LEU A N 1
ATOM 625 C CA . LEU A 1 79 ? -15.514 0.920 13.303 1.00 61.94 79 LEU A CA 1
ATOM 626 C C . LEU A 1 79 ? -16.516 1.978 13.807 1.00 61.94 79 LEU A C 1
ATOM 628 O O . LEU A 1 79 ? -17.208 1.728 14.793 1.00 61.94 79 LEU A O 1
ATOM 632 N N . TYR A 1 80 ? -16.689 3.104 13.102 1.00 59.22 80 TYR A N 1
ATOM 633 C CA . TYR A 1 80 ? -17.755 4.071 13.419 1.00 59.22 80 TYR A CA 1
ATOM 634 C C . TYR A 1 80 ? -19.152 3.525 13.142 1.00 59.22 80 TYR A C 1
ATOM 636 O O . TYR A 1 80 ? -20.035 3.658 13.990 1.00 59.22 80 TYR A O 1
ATOM 644 N N . ARG A 1 81 ? -19.353 2.865 11.995 1.00 57.84 81 ARG A N 1
ATOM 645 C CA . ARG A 1 81 ? -20.654 2.282 11.630 1.00 57.84 81 ARG A CA 1
ATOM 646 C C . ARG A 1 81 ? -21.105 1.228 12.643 1.00 57.84 81 ARG A C 1
ATOM 648 O O . ARG A 1 81 ? -22.259 1.245 13.062 1.00 57.84 81 ARG A O 1
ATOM 655 N N . PHE A 1 82 ? -20.190 0.364 13.090 1.00 52.44 82 PHE A N 1
ATOM 656 C CA . PHE A 1 82 ? -20.492 -0.705 14.047 1.00 52.44 82 PHE A CA 1
ATOM 657 C C . PHE A 1 82 ? -20.706 -0.223 15.479 1.00 52.44 82 PHE A C 1
ATOM 659 O O . PHE A 1 82 ? -21.490 -0.821 16.216 1.00 52.44 82 PHE A O 1
ATOM 666 N N . ARG A 1 83 ? -19.998 0.824 15.911 1.00 49.19 83 ARG A N 1
ATOM 667 C CA . ARG A 1 83 ? -19.984 1.212 17.325 1.00 49.19 83 ARG A CA 1
ATOM 668 C C . ARG A 1 83 ? -21.077 2.211 17.704 1.00 49.19 83 ARG A C 1
ATOM 670 O O . ARG A 1 83 ? -21.357 2.359 18.891 1.00 49.19 83 ARG A O 1
ATOM 677 N N . LEU A 1 84 ? -21.657 2.917 16.732 1.00 51.44 84 LEU A N 1
ATOM 678 C CA . LEU A 1 84 ? -22.370 4.165 17.018 1.00 51.44 84 LEU A CA 1
ATOM 679 C C . LEU A 1 84 ? -23.707 4.362 16.281 1.00 51.44 84 LEU A C 1
ATOM 681 O O . LEU A 1 84 ? -24.441 5.286 16.636 1.00 51.44 84 LEU A O 1
ATOM 685 N N . GLY A 1 85 ? -24.064 3.502 15.319 1.00 51.66 85 GLY A N 1
ATOM 686 C CA . GLY A 1 85 ? -25.223 3.736 14.449 1.00 51.66 85 GLY A CA 1
ATOM 687 C C . GLY A 1 85 ? -25.056 4.996 13.573 1.00 51.66 85 GLY A C 1
ATOM 688 O O . GLY A 1 85 ? -24.061 5.709 13.693 1.00 51.66 85 GLY A O 1
ATOM 689 N N . PRO A 1 86 ? -26.012 5.307 12.680 1.00 52.03 86 PRO A N 1
ATOM 690 C CA . PRO A 1 86 ? -25.888 6.408 11.714 1.00 52.03 86 PRO A CA 1
ATOM 691 C C . PRO A 1 86 ? -25.889 7.828 12.323 1.00 52.03 86 PRO A C 1
ATOM 693 O O . PRO A 1 86 ? -25.727 8.794 11.586 1.00 52.03 86 PRO A O 1
ATOM 696 N N . LEU A 1 87 ? -26.081 7.980 13.642 1.00 47.78 87 LEU A N 1
ATOM 697 C CA . LEU A 1 87 ? -26.453 9.252 14.285 1.00 47.78 87 LEU A CA 1
ATOM 698 C C . LEU A 1 87 ? -25.447 9.805 15.312 1.00 47.78 87 LEU A C 1
ATOM 700 O O . LEU A 1 87 ? -25.754 10.791 15.979 1.00 47.78 87 LEU A O 1
ATOM 704 N N . ARG A 1 88 ? -24.254 9.220 15.478 1.00 52.75 88 ARG A N 1
ATOM 705 C CA . ARG A 1 88 ? -23.226 9.790 16.372 1.00 52.75 88 ARG A CA 1
ATOM 706 C C . ARG A 1 88 ? -21.964 10.178 15.608 1.00 52.75 88 ARG A C 1
ATOM 708 O O . ARG A 1 88 ? -21.460 9.416 14.788 1.00 52.75 88 ARG A O 1
ATOM 715 N N . LEU A 1 89 ? -21.498 11.390 15.909 1.00 53.31 89 LEU A N 1
ATOM 716 C CA . LEU A 1 89 ? -20.370 12.080 15.285 1.00 53.31 89 LEU A CA 1
ATOM 717 C C . LEU A 1 89 ? -19.105 11.212 15.303 1.00 53.31 89 LEU A C 1
ATOM 719 O O . LEU A 1 89 ? -18.819 10.532 16.290 1.00 53.31 89 LEU A O 1
ATOM 723 N N . ALA A 1 90 ? -18.342 11.254 14.210 1.00 60.12 90 ALA A N 1
ATOM 724 C CA . ALA A 1 90 ? -17.017 10.654 14.147 1.00 60.12 90 ALA A CA 1
ATOM 725 C C . ALA A 1 90 ? -16.156 11.190 15.306 1.00 60.12 90 ALA A C 1
ATOM 727 O O . ALA A 1 90 ? -16.003 12.398 15.427 1.00 60.12 90 ALA A O 1
ATOM 728 N N . ASP A 1 91 ? -15.620 10.308 16.157 1.00 70.19 91 ASP A N 1
ATOM 729 C CA . ASP A 1 91 ? -14.649 10.642 17.212 1.00 70.19 91 ASP A CA 1
ATOM 730 C C . ASP A 1 91 ? -13.233 10.661 16.606 1.00 70.19 91 ASP A C 1
ATOM 732 O O . ASP A 1 91 ? -12.653 9.584 16.408 1.00 70.19 91 ASP A O 1
ATOM 736 N N . PRO A 1 92 ? -12.645 11.838 16.313 1.00 73.25 92 PRO A N 1
ATOM 737 C CA . PRO A 1 92 ? -11.341 11.926 15.655 1.00 73.25 92 PRO A CA 1
ATOM 738 C C . PRO A 1 92 ? -10.206 11.376 16.531 1.00 73.25 92 PRO A C 1
ATOM 740 O O . PRO A 1 92 ? -9.191 10.904 16.014 1.00 73.25 92 PRO A O 1
ATOM 743 N N . SER A 1 93 ? -10.379 11.384 17.857 1.00 75.06 93 SER A N 1
ATOM 744 C CA . SER A 1 93 ? -9.388 10.877 18.811 1.00 75.06 93 SER A CA 1
ATOM 745 C C . SER A 1 93 ? -9.324 9.351 18.792 1.00 75.06 93 SER A C 1
ATOM 747 O O . SER A 1 93 ? -8.238 8.775 18.819 1.00 75.06 93 SER A O 1
ATOM 749 N N . ALA A 1 94 ? -10.471 8.672 18.693 1.00 70.31 94 ALA A N 1
ATOM 750 C CA . ALA A 1 94 ? -10.504 7.218 18.510 1.00 70.31 94 ALA A CA 1
ATOM 751 C C . ALA A 1 94 ? -9.872 6.784 17.176 1.00 70.31 94 ALA A C 1
ATOM 753 O O . ALA A 1 94 ? -9.162 5.781 17.132 1.00 70.31 94 ALA A O 1
ATOM 754 N N . GLN A 1 95 ? -10.082 7.568 16.117 1.00 73.31 95 GLN A N 1
ATOM 755 C CA . GLN A 1 95 ? -9.494 7.370 14.787 1.00 73.31 95 GLN A CA 1
ATOM 756 C C . GLN A 1 95 ? -7.969 7.422 14.832 1.00 73.31 95 GLN A C 1
ATOM 758 O O . GLN A 1 95 ? -7.282 6.574 14.261 1.00 73.31 95 GLN A O 1
ATOM 763 N N . ARG A 1 96 ? -7.445 8.432 15.532 1.00 80.81 96 ARG A N 1
ATOM 764 C CA . ARG A 1 96 ? -6.011 8.624 15.720 1.00 80.81 96 ARG A CA 1
ATOM 765 C C . ARG A 1 96 ? -5.392 7.451 16.480 1.00 80.81 96 ARG A C 1
ATOM 767 O O . ARG A 1 96 ? -4.477 6.831 15.954 1.00 80.81 96 ARG A O 1
ATOM 774 N N . ARG A 1 97 ? -5.975 7.070 17.623 1.00 77.38 97 ARG A N 1
ATOM 775 C CA . ARG A 1 97 ? -5.500 5.929 18.427 1.00 77.38 97 ARG A CA 1
ATOM 776 C C . ARG A 1 97 ? -5.505 4.614 17.650 1.00 77.38 97 ARG A C 1
ATOM 778 O O . ARG A 1 97 ? -4.561 3.842 17.754 1.00 77.38 97 ARG A O 1
ATOM 785 N N . PHE A 1 98 ? -6.549 4.344 16.863 1.00 78.31 98 PHE A N 1
ATOM 786 C CA . PHE A 1 98 ? -6.591 3.136 16.034 1.00 78.31 98 PHE A CA 1
ATOM 787 C C . PHE A 1 98 ? -5.466 3.124 14.991 1.00 78.31 98 PHE A C 1
ATOM 789 O O . PHE A 1 98 ? -4.796 2.106 14.835 1.00 78.31 98 PHE A O 1
ATOM 796 N N . ARG A 1 99 ? -5.238 4.253 14.306 1.00 81.62 99 ARG A N 1
ATOM 797 C CA . ARG A 1 99 ? -4.151 4.397 13.328 1.00 81.62 99 ARG A CA 1
ATOM 798 C C . ARG A 1 99 ? -2.788 4.159 13.973 1.00 81.62 99 ARG A C 1
ATOM 800 O O . ARG A 1 99 ? -2.022 3.362 13.452 1.00 81.62 99 ARG A O 1
ATOM 807 N N . GLU A 1 100 ? -2.511 4.813 15.098 1.00 82.00 100 GLU A N 1
ATOM 808 C CA . GLU A 1 100 ? -1.258 4.646 15.850 1.00 82.00 100 GLU A CA 1
ATOM 809 C C . GLU A 1 100 ? -1.041 3.175 16.229 1.00 82.00 100 GLU A C 1
ATOM 811 O O . GLU A 1 100 ? -0.032 2.577 15.858 1.00 82.00 100 GLU A O 1
ATOM 816 N N . LYS A 1 101 ? -2.046 2.542 16.850 1.00 79.25 101 LYS A N 1
ATOM 817 C CA . LYS A 1 101 ? -1.966 1.139 17.279 1.00 79.25 101 LYS A CA 1
ATOM 818 C C . LYS A 1 101 ? -1.809 0.160 16.122 1.00 79.25 101 LYS A C 1
ATOM 820 O O . LYS A 1 101 ? -1.129 -0.853 16.280 1.00 79.25 101 LYS A O 1
ATOM 825 N N . PHE A 1 102 ? -2.418 0.437 14.971 1.00 82.69 102 PHE A N 1
ATOM 826 C CA . PHE A 1 102 ? -2.248 -0.385 13.777 1.00 82.69 102 PHE A CA 1
ATOM 827 C C . PHE A 1 102 ? -0.784 -0.414 13.324 1.00 82.69 102 PHE A C 1
ATOM 829 O O . PHE A 1 102 ? -0.239 -1.496 13.115 1.00 82.69 102 PHE A O 1
ATOM 836 N N . TRP A 1 103 ? -0.141 0.751 13.208 1.00 82.38 103 TRP A N 1
ATOM 837 C CA . TRP A 1 103 ? 1.246 0.847 12.744 1.00 82.38 103 TRP A CA 1
ATOM 838 C C . TRP A 1 103 ? 2.251 0.303 13.762 1.00 82.38 103 TRP A C 1
ATOM 840 O O . TRP A 1 103 ? 3.192 -0.384 13.367 1.00 82.38 103 TRP A O 1
ATOM 850 N N . GLU A 1 104 ? 2.021 0.532 15.059 1.00 80.06 104 GLU A N 1
ATOM 851 C CA . GLU A 1 104 ? 2.788 -0.111 16.138 1.00 80.06 104 GLU A CA 1
ATOM 852 C C . GLU A 1 104 ? 2.719 -1.640 16.029 1.00 80.06 104 GLU A C 1
ATOM 854 O O . GLU A 1 104 ? 3.743 -2.323 16.057 1.00 80.06 104 GLU A O 1
ATOM 859 N N . SER A 1 105 ? 1.508 -2.177 15.854 1.00 73.94 105 SER A N 1
ATOM 860 C CA . SER A 1 105 ? 1.295 -3.623 15.758 1.00 73.94 105 SER A CA 1
ATOM 861 C C . SER A 1 105 ? 1.908 -4.196 14.476 1.00 73.94 105 SER A C 1
ATOM 863 O O . SER A 1 105 ? 2.513 -5.262 14.522 1.00 73.94 105 SER A O 1
ATOM 865 N N . LEU A 1 106 ? 1.826 -3.475 13.350 1.00 73.38 106 LEU A N 1
ATOM 866 C CA . LEU A 1 106 ? 2.462 -3.882 12.093 1.00 73.38 106 LEU A CA 1
ATOM 867 C C . LEU A 1 106 ? 3.985 -3.974 12.237 1.00 73.38 106 LEU A C 1
ATOM 869 O O . LEU A 1 106 ? 4.585 -4.942 11.778 1.00 73.38 106 LEU A O 1
ATOM 873 N N . ALA A 1 107 ? 4.618 -2.986 12.872 1.00 71.31 107 ALA A N 1
ATOM 874 C CA . ALA A 1 107 ? 6.063 -3.002 13.078 1.00 71.31 107 ALA A CA 1
ATOM 875 C C . ALA A 1 107 ? 6.504 -4.161 13.982 1.00 71.31 107 ALA A C 1
ATOM 877 O O . ALA A 1 107 ? 7.476 -4.845 13.659 1.00 71.31 107 ALA A O 1
ATOM 878 N N . ALA A 1 108 ? 5.764 -4.417 15.066 1.00 71.56 108 ALA A N 1
ATOM 879 C CA . ALA A 1 108 ? 6.043 -5.520 15.980 1.00 71.56 108 ALA A CA 1
ATOM 880 C C . ALA A 1 108 ? 5.955 -6.892 15.286 1.00 71.56 108 ALA A C 1
ATOM 882 O O . ALA A 1 108 ? 6.862 -7.710 15.439 1.00 71.56 108 ALA A O 1
ATOM 883 N N . GLU A 1 109 ? 4.917 -7.125 14.476 1.00 65.56 109 GLU A N 1
ATOM 884 C CA . GLU A 1 109 ? 4.753 -8.375 13.715 1.00 65.56 109 GLU A CA 1
ATOM 885 C C . GLU A 1 109 ? 5.862 -8.592 12.690 1.00 65.56 109 GLU A C 1
ATOM 887 O O . GLU A 1 109 ? 6.418 -9.683 12.564 1.00 65.56 109 GLU A O 1
ATOM 892 N N . LEU A 1 110 ? 6.271 -7.524 12.005 1.00 64.31 110 LEU A N 1
ATOM 893 C CA . LEU A 1 110 ? 7.398 -7.576 11.078 1.00 64.31 110 LEU A CA 1
ATOM 894 C C . LEU A 1 110 ? 8.757 -7.720 11.789 1.00 64.31 110 LEU A C 1
ATOM 896 O O . LEU A 1 110 ? 9.791 -7.749 11.119 1.00 64.31 110 LEU A O 1
ATOM 900 N N . LYS A 1 111 ? 8.773 -7.824 13.128 1.00 70.44 111 LYS A N 1
ATOM 901 C CA . LYS A 1 111 ? 9.975 -7.865 13.977 1.00 70.44 111 LYS A CA 1
ATOM 902 C C . LYS A 1 111 ? 10.893 -6.669 13.725 1.00 70.44 111 LYS A C 1
ATOM 904 O O . LYS A 1 111 ? 12.118 -6.780 13.774 1.00 70.44 111 LYS A O 1
ATOM 909 N N . LEU A 1 112 ? 10.286 -5.525 13.428 1.00 66.50 112 LEU A N 1
ATOM 910 C CA . LEU A 1 112 ? 10.961 -4.257 13.212 1.00 66.50 112 LEU A CA 1
ATOM 911 C C . LEU A 1 112 ? 10.978 -3.473 14.527 1.00 66.50 112 LEU A C 1
ATOM 913 O O . LEU A 1 112 ? 10.101 -3.631 15.378 1.00 66.50 112 LEU A O 1
ATOM 917 N N . GLY A 1 113 ? 11.986 -2.619 14.704 1.00 67.19 113 GLY A N 1
ATOM 918 C CA . GLY A 1 113 ? 12.036 -1.729 15.864 1.00 67.19 113 GLY A CA 1
ATOM 919 C C . GLY A 1 113 ? 10.815 -0.792 15.909 1.00 67.19 113 GLY A C 1
ATOM 920 O O . GLY A 1 113 ? 10.277 -0.451 14.852 1.00 67.19 113 GLY A O 1
ATOM 921 N N . PRO A 1 114 ? 10.388 -0.332 17.099 1.00 68.31 114 PRO A N 1
ATOM 922 C CA . PRO A 1 114 ? 9.214 0.537 17.259 1.00 68.31 114 PRO A CA 1
ATOM 923 C C . PRO A 1 114 ? 9.304 1.831 16.432 1.00 68.31 114 PRO A C 1
ATOM 925 O O . PRO A 1 114 ? 8.307 2.279 15.867 1.00 68.31 114 PRO A O 1
ATOM 928 N N . GLU A 1 115 ? 10.517 2.363 16.257 1.00 75.94 115 GLU A N 1
ATOM 929 C CA . GLU A 1 115 ? 10.823 3.524 15.406 1.00 75.94 115 GLU A CA 1
ATOM 930 C C . GLU A 1 115 ? 10.329 3.346 13.956 1.00 75.94 115 GLU A C 1
ATOM 932 O O . GLU A 1 115 ? 9.908 4.293 13.289 1.00 75.94 115 GLU A O 1
ATOM 937 N N . VAL A 1 116 ? 10.350 2.104 13.459 1.00 72.44 116 VAL A N 1
ATOM 938 C CA . VAL A 1 116 ? 9.952 1.774 12.088 1.00 72.44 116 VAL A CA 1
ATOM 939 C C . VAL A 1 116 ? 8.439 1.873 11.915 1.00 72.44 116 VAL A C 1
ATOM 941 O O . VAL A 1 116 ? 7.982 2.282 10.851 1.00 72.44 116 VAL A O 1
ATOM 944 N N . GLY A 1 117 ? 7.652 1.584 12.957 1.00 69.88 117 GLY A N 1
ATOM 945 C CA . GLY A 1 117 ? 6.199 1.777 12.929 1.00 69.88 117 GLY A CA 1
ATOM 946 C C . GLY A 1 117 ? 5.822 3.241 12.715 1.00 69.88 117 GLY A C 1
ATOM 947 O O . GLY A 1 117 ? 4.971 3.541 11.877 1.00 69.88 117 GLY A O 1
ATOM 948 N N . MET A 1 118 ? 6.520 4.160 13.390 1.00 78.12 118 MET A N 1
ATOM 949 C CA . MET A 1 118 ? 6.340 5.601 13.181 1.00 78.12 118 MET A CA 1
ATOM 950 C C . MET A 1 118 ? 6.763 6.039 11.773 1.00 78.12 118 MET A C 1
ATOM 952 O O . MET A 1 118 ? 6.052 6.820 11.143 1.00 78.12 118 MET A O 1
ATOM 956 N N . SER A 1 119 ? 7.875 5.506 11.251 1.00 84.00 119 SER A N 1
ATOM 957 C CA . SER A 1 119 ? 8.323 5.772 9.873 1.00 84.00 119 SER A CA 1
ATOM 958 C C . SER A 1 119 ? 7.278 5.342 8.841 1.00 84.00 119 SER A C 1
ATOM 960 O O . SER A 1 119 ? 6.914 6.128 7.971 1.00 84.00 119 SER A O 1
ATOM 962 N N . LEU A 1 120 ? 6.742 4.123 8.964 1.00 80.75 120 LEU A N 1
ATOM 963 C CA . LEU A 1 120 ? 5.716 3.600 8.056 1.00 80.75 120 LEU A CA 1
ATOM 964 C C . LEU A 1 120 ? 4.422 4.417 8.129 1.00 80.75 120 LEU A C 1
ATOM 966 O O . LEU A 1 120 ? 3.816 4.700 7.097 1.00 80.75 120 LEU A O 1
ATOM 970 N N . ALA A 1 121 ? 4.020 4.832 9.334 1.00 86.12 121 ALA A N 1
ATOM 971 C CA . ALA A 1 121 ? 2.868 5.705 9.524 1.00 86.12 121 ALA A CA 1
ATOM 972 C C . ALA A 1 121 ? 3.060 7.063 8.834 1.00 86.12 121 ALA A C 1
ATOM 974 O O . ALA A 1 121 ? 2.125 7.569 8.219 1.00 86.12 121 ALA A O 1
ATOM 975 N N . HIS A 1 122 ? 4.262 7.639 8.917 1.00 89.44 122 HIS A N 1
ATOM 976 C CA . HIS A 1 122 ? 4.595 8.899 8.258 1.00 89.44 122 HIS A CA 1
ATOM 977 C C . HIS A 1 122 ? 4.601 8.763 6.729 1.00 89.44 122 HIS A C 1
ATOM 979 O O . HIS A 1 122 ? 3.959 9.555 6.045 1.00 89.44 122 HIS A O 1
ATOM 985 N N . GLU A 1 123 ? 5.244 7.721 6.196 1.00 90.00 123 GLU A N 1
ATOM 986 C CA . GLU A 1 123 ? 5.246 7.404 4.759 1.00 90.00 123 GLU A CA 1
ATOM 987 C C . GLU A 1 123 ? 3.819 7.202 4.219 1.00 90.00 123 GLU A C 1
ATOM 989 O O . GLU A 1 123 ? 3.479 7.658 3.130 1.00 90.00 123 GLU A O 1
ATOM 994 N N . ALA A 1 124 ? 2.940 6.573 5.002 1.00 91.06 124 ALA A N 1
ATOM 995 C CA . ALA A 1 124 ? 1.549 6.348 4.622 1.00 91.06 124 ALA A CA 1
ATOM 996 C C . ALA A 1 124 ? 0.726 7.637 4.454 1.00 91.06 124 ALA A C 1
ATOM 998 O O . ALA A 1 124 ? -0.289 7.618 3.750 1.00 91.06 124 ALA A O 1
ATOM 999 N N . GLU A 1 125 ? 1.128 8.750 5.075 1.00 91.81 125 GLU A N 1
ATOM 1000 C CA . GLU A 1 125 ? 0.424 10.031 4.940 1.00 91.81 125 GLU A CA 1
ATOM 1001 C C . GLU A 1 125 ? 0.635 10.684 3.567 1.00 91.81 125 GLU A C 1
ATOM 1003 O O . GLU A 1 125 ? -0.192 11.499 3.157 1.00 91.81 125 GLU A O 1
ATOM 1008 N N . GLU A 1 126 ? 1.652 10.280 2.801 1.00 93.44 126 GLU A N 1
ATOM 1009 C CA . GLU A 1 126 ? 1.795 10.701 1.399 1.00 93.44 126 GLU A CA 1
ATOM 1010 C C . GLU A 1 126 ? 0.621 10.210 0.535 1.00 93.44 126 GLU A C 1
ATOM 1012 O O . GLU A 1 126 ? 0.218 10.875 -0.414 1.00 93.44 126 GLU A O 1
ATOM 1017 N N . PHE A 1 127 ? 0.009 9.079 0.903 1.00 92.75 127 PHE A N 1
ATOM 1018 C CA . PHE A 1 127 ? -1.136 8.482 0.207 1.00 92.75 127 PHE A CA 1
ATOM 1019 C C . PHE A 1 127 ? -2.486 8.853 0.839 1.00 92.75 127 PHE A C 1
ATOM 1021 O O . PHE A 1 127 ? -3.482 8.142 0.662 1.00 92.75 127 PHE A O 1
ATOM 1028 N N . ARG A 1 128 ? -2.539 9.938 1.625 1.00 91.81 128 ARG A N 1
ATOM 1029 C CA . ARG A 1 128 ? -3.752 10.330 2.359 1.00 91.81 128 ARG A CA 1
ATOM 1030 C C . ARG A 1 128 ? -4.903 10.774 1.459 1.00 91.81 128 ARG A C 1
ATOM 1032 O O . ARG A 1 128 ? -6.047 10.604 1.870 1.00 91.81 128 ARG A O 1
ATOM 1039 N N . ASP A 1 129 ? -4.604 11.362 0.300 1.00 92.31 129 ASP A N 1
ATOM 1040 C CA . ASP A 1 129 ? -5.607 11.922 -0.606 1.00 92.31 129 ASP A CA 1
ATOM 1041 C C . ASP A 1 129 ? -6.172 10.826 -1.528 1.00 92.31 129 ASP A C 1
ATOM 1043 O O . ASP A 1 129 ? -5.433 10.286 -2.358 1.00 92.31 129 ASP A O 1
ATOM 1047 N N . PRO A 1 130 ? -7.467 10.476 -1.419 1.00 88.81 130 PRO A N 1
ATOM 1048 C CA . PRO A 1 130 ? -8.073 9.460 -2.271 1.00 88.81 130 PRO A CA 1
ATOM 1049 C C . PRO A 1 130 ? -8.071 9.811 -3.763 1.00 88.81 130 PRO A C 1
ATOM 1051 O O . PRO A 1 130 ? -8.054 8.891 -4.580 1.00 88.81 130 PRO A O 1
ATOM 1054 N N . ALA A 1 131 ? -8.098 11.099 -4.121 1.00 90.06 131 ALA A N 1
ATOM 1055 C CA . ALA A 1 131 ? -8.137 11.541 -5.513 1.00 90.06 131 ALA A CA 1
ATOM 1056 C C . ALA A 1 131 ? -6.778 11.373 -6.208 1.00 90.06 131 ALA A C 1
ATOM 1058 O O . ALA A 1 131 ? -6.726 11.074 -7.400 1.00 90.06 131 ALA A O 1
ATOM 1059 N N . GLU A 1 132 ? -5.683 11.516 -5.459 1.00 92.69 132 GLU A N 1
ATOM 1060 C CA . GLU A 1 132 ? -4.326 11.560 -6.018 1.00 92.69 132 GLU A CA 1
ATOM 1061 C C . GLU A 1 132 ? -3.524 10.276 -5.769 1.00 92.69 132 GLU A C 1
ATOM 1063 O O . GLU A 1 132 ? -2.642 9.931 -6.559 1.00 92.69 132 GLU A O 1
ATOM 1068 N N . ARG A 1 133 ? -3.833 9.515 -4.708 1.00 94.44 133 ARG A N 1
ATOM 1069 C CA . ARG A 1 133 ? -2.995 8.383 -4.269 1.00 94.44 133 ARG A CA 1
ATOM 1070 C C . ARG A 1 133 ? -2.761 7.312 -5.333 1.00 94.44 133 ARG A C 1
ATOM 1072 O O . ARG A 1 133 ? -1.681 6.731 -5.363 1.00 94.44 133 ARG A O 1
ATOM 1079 N N . SER A 1 134 ? -3.744 7.049 -6.200 1.00 93.75 134 SER A N 1
ATOM 1080 C CA . SER A 1 134 ? -3.606 6.054 -7.275 1.00 93.75 134 SER A CA 1
ATOM 1081 C C . SER A 1 134 ? -2.561 6.499 -8.298 1.00 93.75 134 SER A C 1
ATOM 1083 O O . SER A 1 134 ? -1.711 5.705 -8.700 1.00 93.75 134 SER A O 1
ATOM 1085 N N . ALA A 1 135 ? -2.588 7.781 -8.682 1.00 94.62 135 ALA A N 1
ATOM 1086 C CA . ALA A 1 135 ? -1.614 8.360 -9.602 1.00 94.62 135 ALA A CA 1
ATOM 1087 C C . ALA A 1 135 ? -0.216 8.389 -8.969 1.00 94.62 135 ALA A C 1
ATOM 1089 O O . ALA A 1 135 ? 0.729 7.878 -9.567 1.00 94.62 135 ALA A O 1
ATOM 1090 N N . LEU A 1 136 ? -0.112 8.861 -7.722 1.00 95.56 136 LEU A N 1
ATOM 1091 C CA . LEU A 1 136 ? 1.150 8.895 -6.980 1.00 95.56 136 LEU A CA 1
ATOM 1092 C C . LEU A 1 136 ? 1.780 7.500 -6.841 1.00 95.56 136 LEU A C 1
ATOM 1094 O O . LEU A 1 136 ? 2.980 7.323 -7.052 1.00 95.56 136 LEU A O 1
ATOM 1098 N N . PHE A 1 137 ? 0.981 6.488 -6.489 1.00 93.62 137 PHE A N 1
ATOM 1099 C CA . PHE A 1 137 ? 1.470 5.116 -6.358 1.00 93.62 137 PHE A CA 1
ATOM 1100 C C . PHE A 1 137 ? 1.966 4.572 -7.696 1.00 93.62 137 PHE A C 1
ATOM 1102 O O . PHE A 1 137 ? 3.064 4.021 -7.768 1.00 93.62 137 PHE A O 1
ATOM 1109 N N . ARG A 1 138 ? 1.193 4.777 -8.767 1.00 93.25 138 ARG A N 1
ATOM 1110 C CA . ARG A 1 138 ? 1.558 4.366 -10.124 1.00 93.25 138 ARG A CA 1
ATOM 1111 C C . ARG A 1 138 ? 2.893 4.965 -10.567 1.00 93.25 138 ARG A C 1
ATOM 1113 O O . ARG A 1 138 ? 3.747 4.228 -11.053 1.00 93.25 138 ARG A O 1
ATOM 1120 N N . GLU A 1 139 ? 3.081 6.264 -10.361 1.00 93.44 139 GLU A N 1
ATOM 1121 C CA . GLU A 1 139 ? 4.309 6.981 -10.724 1.00 93.44 139 GLU A CA 1
ATOM 1122 C C . GLU A 1 139 ? 5.533 6.465 -9.962 1.00 93.44 139 GLU A C 1
ATOM 1124 O O . GLU A 1 139 ? 6.608 6.318 -10.540 1.00 93.44 139 GLU A O 1
ATOM 1129 N N . ARG A 1 140 ? 5.376 6.132 -8.675 1.00 93.00 140 ARG A N 1
ATOM 1130 C CA . ARG A 1 140 ? 6.467 5.592 -7.848 1.00 93.00 140 ARG A CA 1
ATOM 1131 C C . ARG A 1 140 ? 6.793 4.134 -8.155 1.00 93.00 140 ARG A C 1
ATOM 1133 O O . ARG A 1 140 ? 7.946 3.729 -8.040 1.00 93.00 140 ARG A O 1
ATOM 1140 N N . VAL A 1 141 ? 5.791 3.341 -8.525 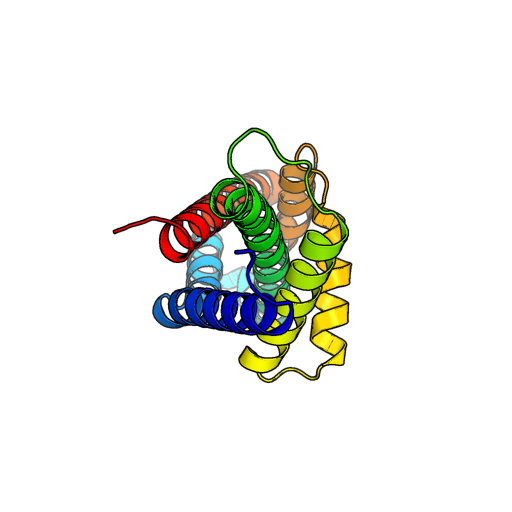1.00 88.31 141 VAL A N 1
ATOM 1141 C CA . VAL A 1 141 ? 5.946 1.910 -8.809 1.00 88.31 141 VAL A CA 1
ATOM 1142 C C . VAL A 1 141 ? 6.499 1.655 -10.208 1.00 88.31 141 VAL A C 1
ATOM 1144 O O . VAL A 1 141 ? 7.298 0.735 -10.373 1.00 88.31 141 VAL A O 1
ATOM 1147 N N . ALA A 1 142 ? 6.127 2.462 -11.203 1.00 88.88 142 ALA A N 1
ATOM 1148 C CA . ALA A 1 142 ? 6.557 2.277 -12.588 1.00 88.88 142 ALA A CA 1
ATOM 1149 C C . ALA A 1 142 ? 8.087 2.095 -12.759 1.00 88.88 142 ALA A C 1
ATOM 1151 O O . ALA A 1 142 ? 8.485 1.053 -13.283 1.00 88.88 142 ALA A O 1
ATOM 1152 N N . PRO A 1 143 ? 8.965 2.988 -12.251 1.00 89.25 143 PRO A N 1
ATOM 1153 C CA . PRO A 1 143 ? 10.417 2.823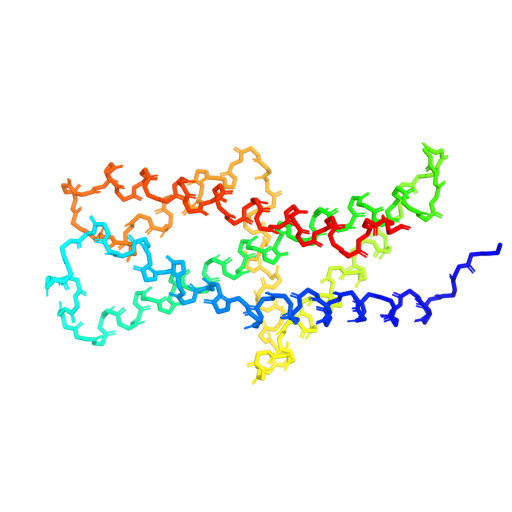 -12.394 1.00 89.25 143 PRO A CA 1
ATOM 1154 C C . PRO A 1 143 ? 10.993 1.641 -11.594 1.00 89.25 143 PRO A C 1
ATOM 1156 O O . PRO A 1 143 ? 12.115 1.207 -11.854 1.00 89.25 143 PRO A O 1
ATOM 1159 N N . LEU A 1 144 ? 10.251 1.120 -10.610 1.00 83.50 144 LEU A N 1
ATOM 1160 C CA . LEU A 1 144 ? 10.653 -0.049 -9.821 1.00 83.50 144 LEU A CA 1
ATOM 1161 C C . LEU A 1 144 ? 10.275 -1.365 -10.504 1.00 83.50 144 LEU A C 1
ATOM 1163 O O . LEU A 1 144 ? 10.983 -2.358 -10.330 1.00 83.50 144 LEU A O 1
ATOM 1167 N N . LEU A 1 145 ? 9.182 -1.366 -11.272 1.00 81.56 145 LEU A N 1
ATOM 1168 C CA . LEU A 1 145 ? 8.788 -2.490 -12.120 1.00 81.56 145 LEU A CA 1
ATOM 1169 C C . LEU A 1 145 ? 9.708 -2.607 -13.334 1.00 81.56 145 LEU A C 1
ATOM 1171 O O . LEU A 1 145 ? 10.192 -3.700 -13.620 1.00 81.56 145 LEU A O 1
ATOM 1175 N N . ASP A 1 146 ? 9.965 -1.490 -14.016 1.00 82.44 146 ASP A N 1
ATOM 1176 C CA . ASP A 1 146 ? 10.899 -1.427 -15.135 1.00 82.44 146 ASP A CA 1
ATOM 1177 C C . ASP A 1 146 ? 11.460 0.001 -15.292 1.00 82.44 146 ASP A C 1
ATOM 1179 O O . ASP A 1 146 ? 10.698 0.937 -15.547 1.00 82.44 146 ASP A O 1
ATOM 1183 N N . PRO A 1 147 ? 12.780 0.204 -15.134 1.00 82.50 147 PRO A N 1
ATOM 1184 C CA . PRO A 1 147 ? 13.389 1.525 -15.257 1.00 82.50 147 PRO A CA 1
ATOM 1185 C C . PRO A 1 147 ? 13.551 1.989 -16.715 1.00 82.50 147 PRO A C 1
ATOM 1187 O O . PRO A 1 147 ? 13.957 3.129 -16.945 1.00 82.50 147 PRO A O 1
ATOM 1190 N N . ALA A 1 148 ? 13.295 1.131 -17.708 1.00 85.31 148 ALA A N 1
ATOM 1191 C CA . ALA A 1 148 ? 13.506 1.463 -19.109 1.00 85.31 148 ALA A CA 1
ATOM 1192 C C . ALA A 1 148 ? 12.445 2.467 -19.619 1.00 85.31 148 ALA A C 1
ATOM 1194 O O . ALA A 1 148 ? 11.246 2.187 -19.520 1.00 85.31 148 ALA A O 1
ATOM 1195 N N . PRO A 1 149 ? 12.832 3.606 -20.233 1.00 85.81 149 PRO A N 1
ATOM 1196 C CA . PRO A 1 149 ? 11.880 4.634 -20.674 1.00 85.81 149 PRO A CA 1
ATOM 1197 C C . PRO A 1 149 ? 10.795 4.114 -21.624 1.00 85.81 149 PRO A C 1
ATOM 1199 O O . PRO A 1 149 ? 9.640 4.521 -21.534 1.00 85.81 149 PRO A O 1
ATOM 1202 N N . GLN A 1 150 ? 11.144 3.171 -22.501 1.00 87.50 150 GLN A N 1
ATOM 1203 C CA . GLN A 1 150 ? 10.220 2.549 -23.451 1.00 87.50 150 GLN A CA 1
ATOM 1204 C C . GLN A 1 150 ? 9.174 1.630 -22.796 1.00 87.50 150 GLN A C 1
ATOM 1206 O O . GLN A 1 150 ? 8.207 1.244 -23.446 1.00 87.50 150 GLN A O 1
ATOM 1211 N N . MET A 1 151 ? 9.358 1.267 -21.524 1.00 86.12 151 MET A N 1
ATOM 1212 C CA . MET A 1 151 ? 8.442 0.415 -20.762 1.00 86.12 151 MET A CA 1
ATOM 1213 C C . MET A 1 151 ? 7.521 1.216 -19.839 1.00 86.12 151 MET A C 1
ATOM 1215 O O . MET A 1 151 ? 6.660 0.619 -19.191 1.00 86.12 151 MET A O 1
ATOM 1219 N N . LYS A 1 152 ? 7.657 2.551 -19.813 1.00 87.88 152 LYS A N 1
ATOM 1220 C CA . LYS A 1 152 ? 6.938 3.450 -18.903 1.00 87.88 152 LYS A CA 1
ATOM 1221 C C . LYS A 1 152 ? 5.427 3.212 -18.905 1.00 87.88 152 LYS A C 1
ATOM 1223 O O . LYS A 1 152 ? 4.877 2.899 -17.857 1.00 87.88 152 LYS A O 1
ATOM 1228 N N . ASP A 1 153 ? 4.772 3.262 -20.063 1.00 88.81 153 ASP A N 1
ATOM 1229 C CA . ASP A 1 153 ? 3.307 3.123 -20.146 1.00 88.81 153 ASP A CA 1
ATOM 1230 C C . ASP A 1 153 ? 2.826 1.751 -19.648 1.00 88.81 153 ASP A C 1
ATOM 1232 O O . ASP A 1 153 ? 1.805 1.626 -18.967 1.00 88.81 153 ASP A O 1
ATOM 1236 N N . LYS A 1 154 ? 3.596 0.696 -19.939 1.00 85.75 154 LYS A N 1
ATOM 1237 C CA . LYS A 1 154 ? 3.306 -0.663 -19.469 1.00 85.75 154 LYS A CA 1
ATOM 1238 C C . LYS A 1 154 ? 3.514 -0.792 -17.958 1.00 85.75 154 LYS A C 1
ATOM 1240 O O . LYS A 1 154 ? 2.713 -1.449 -17.291 1.00 85.75 154 LYS A O 1
ATOM 1245 N N . ALA A 1 155 ? 4.565 -0.177 -17.423 1.00 84.94 155 ALA A N 1
ATOM 1246 C CA . ALA A 1 155 ? 4.869 -0.144 -15.997 1.00 84.94 155 ALA A CA 1
ATOM 1247 C C . ALA A 1 155 ? 3.832 0.669 -15.210 1.00 84.94 155 ALA A C 1
ATOM 1249 O O . ALA A 1 155 ? 3.368 0.222 -14.164 1.00 84.94 155 ALA A O 1
ATOM 1250 N N . GLU A 1 156 ? 3.376 1.796 -15.753 1.00 90.25 156 GLU A N 1
ATOM 1251 C CA . GLU A 1 156 ? 2.279 2.584 -15.195 1.00 90.25 156 GLU A CA 1
ATOM 1252 C C . GLU A 1 156 ? 0.954 1.808 -15.217 1.00 90.25 156 GLU A C 1
ATOM 1254 O O . GLU A 1 156 ? 0.244 1.748 -14.212 1.00 90.25 156 GLU A O 1
ATOM 1259 N N . HIS A 1 157 ? 0.625 1.133 -16.320 1.00 88.69 157 HIS A N 1
ATOM 1260 C CA . HIS A 1 157 ? -0.573 0.294 -16.376 1.00 88.69 157 HIS A CA 1
ATOM 1261 C C . HIS A 1 157 ? -0.524 -0.869 -15.366 1.00 88.69 157 HIS A C 1
ATOM 1263 O O . HIS A 1 157 ? -1.523 -1.181 -14.715 1.00 88.69 157 HIS A O 1
ATOM 1269 N N . ALA A 1 158 ? 0.641 -1.500 -15.196 1.00 82.69 158 ALA A N 1
ATOM 1270 C CA . ALA A 1 158 ? 0.848 -2.521 -14.172 1.00 82.69 158 ALA A CA 1
ATOM 1271 C C . ALA A 1 158 ? 0.738 -1.942 -12.750 1.00 82.69 158 ALA A C 1
ATOM 1273 O O . ALA A 1 158 ? 0.109 -2.562 -11.895 1.00 82.69 158 ALA A O 1
ATOM 1274 N N . GLY A 1 159 ? 1.269 -0.739 -12.511 1.00 85.69 159 GLY A N 1
ATOM 1275 C CA . GLY A 1 159 ? 1.130 -0.014 -11.247 1.00 85.69 159 GLY A CA 1
ATOM 1276 C C . GLY A 1 159 ? -0.327 0.297 -10.892 1.00 85.69 159 GLY A C 1
ATOM 1277 O O . GLY A 1 159 ? -0.720 0.126 -9.741 1.00 85.69 159 GLY A O 1
ATOM 1278 N N . GLN A 1 160 ? -1.153 0.660 -11.880 1.00 91.50 160 GLN A N 1
ATOM 1279 C CA . GLN A 1 160 ? -2.595 0.862 -11.691 1.00 91.50 160 GLN A CA 1
ATOM 1280 C C . GLN A 1 160 ? -3.300 -0.432 -11.256 1.00 91.50 160 GLN A C 1
ATOM 1282 O O . GLN A 1 160 ? -4.016 -0.446 -10.258 1.00 91.50 160 GLN A O 1
ATOM 1287 N N . LYS A 1 161 ? -3.045 -1.546 -11.953 1.00 85.19 161 LYS A N 1
ATOM 1288 C CA . LYS A 1 161 ? -3.583 -2.862 -11.565 1.00 85.19 161 LYS A CA 1
ATOM 1289 C C . LYS A 1 161 ? -3.113 -3.283 -10.175 1.00 85.19 161 LYS A C 1
ATOM 1291 O O . LYS A 1 161 ? -3.879 -3.858 -9.404 1.00 85.19 161 LYS A O 1
ATOM 1296 N N . PHE A 1 162 ? -1.861 -2.972 -9.838 1.00 83.88 162 PHE A N 1
ATOM 1297 C CA . PHE A 1 162 ? -1.318 -3.260 -8.519 1.00 83.88 162 PHE A CA 1
ATOM 1298 C C . PHE A 1 162 ? -2.052 -2.472 -7.430 1.00 83.88 162 PHE A C 1
ATOM 1300 O O . PHE A 1 162 ? -2.476 -3.068 -6.441 1.00 83.88 162 PHE A O 1
ATOM 1307 N N . TYR A 1 163 ? -2.294 -1.177 -7.640 1.00 90.25 163 TYR A N 1
ATOM 1308 C CA . TYR A 1 163 ? -3.121 -0.368 -6.744 1.00 90.25 163 TYR A CA 1
ATOM 1309 C C . TYR A 1 163 ? -4.517 -0.982 -6.539 1.00 90.25 163 TYR A C 1
ATOM 1311 O O . TYR A 1 163 ? -4.937 -1.188 -5.402 1.00 90.25 163 TYR A O 1
ATOM 1319 N N . GLU A 1 164 ? -5.217 -1.330 -7.623 1.00 89.88 164 GLU A N 1
ATOM 1320 C CA . GLU A 1 164 ? -6.571 -1.907 -7.572 1.00 89.88 164 GLU A CA 1
ATOM 1321 C C . GLU A 1 164 ? -6.614 -3.233 -6.801 1.00 89.88 164 GLU A C 1
ATOM 1323 O O . GLU A 1 164 ? -7.538 -3.488 -6.022 1.00 89.88 164 GLU A O 1
ATOM 1328 N N . ALA A 1 165 ? -5.588 -4.070 -6.973 1.00 82.62 165 ALA A N 1
ATOM 1329 C CA . ALA A 1 165 ? -5.451 -5.312 -6.226 1.00 82.62 165 ALA A CA 1
ATOM 1330 C C . ALA A 1 165 ? -5.250 -5.052 -4.724 1.00 82.62 165 ALA A C 1
ATOM 1332 O O . ALA A 1 165 ? -5.902 -5.698 -3.903 1.00 82.62 165 ALA A O 1
ATOM 1333 N N . LEU A 1 166 ? -4.400 -4.087 -4.355 1.00 84.12 166 LEU A N 1
ATOM 1334 C CA . LEU A 1 166 ? -4.187 -3.707 -2.955 1.00 84.12 166 LEU A CA 1
ATOM 1335 C C . LEU A 1 166 ? -5.459 -3.129 -2.322 1.00 84.12 166 LEU A C 1
ATOM 1337 O O . LEU A 1 166 ? -5.785 -3.476 -1.187 1.00 84.12 166 LEU A O 1
ATOM 1341 N N . ASP A 1 167 ? -6.211 -2.305 -3.053 1.00 89.75 167 ASP A N 1
ATOM 1342 C CA . ASP A 1 167 ? -7.480 -1.751 -2.575 1.00 89.75 167 ASP A CA 1
ATOM 1343 C C . ASP A 1 167 ? -8.539 -2.839 -2.367 1.00 89.75 167 ASP A C 1
ATOM 1345 O O . ASP A 1 167 ? -9.193 -2.885 -1.322 1.00 89.75 167 ASP A O 1
ATOM 1349 N N . THR A 1 168 ? -8.627 -3.791 -3.300 1.00 85.00 168 THR A N 1
ATOM 1350 C CA . THR A 1 168 ? -9.499 -4.968 -3.180 1.00 85.00 168 THR A CA 1
ATOM 1351 C C . THR A 1 168 ? -9.144 -5.806 -1.950 1.00 85.00 168 THR A C 1
ATOM 1353 O O . THR A 1 168 ? -10.030 -6.194 -1.186 1.00 85.00 168 THR A O 1
ATOM 1356 N N . VAL A 1 169 ? -7.853 -6.063 -1.714 1.00 79.81 169 VAL A N 1
ATOM 1357 C CA . VAL A 1 169 ? -7.389 -6.783 -0.516 1.00 79.81 169 VAL A CA 1
ATOM 1358 C C . VAL A 1 169 ? -7.751 -6.006 0.750 1.00 79.81 169 VAL A C 1
ATOM 1360 O O . VAL A 1 169 ? -8.292 -6.591 1.689 1.00 79.81 169 VAL A O 1
ATOM 1363 N N . ALA A 1 170 ? -7.534 -4.689 0.779 1.00 84.25 170 ALA A N 1
ATOM 1364 C CA . ALA A 1 170 ? -7.903 -3.855 1.920 1.00 84.25 170 ALA A CA 1
ATOM 1365 C C . ALA A 1 170 ? -9.412 -3.912 2.219 1.00 84.25 170 ALA A C 1
ATOM 1367 O O . ALA A 1 170 ? -9.815 -3.969 3.384 1.00 84.25 170 ALA A O 1
ATOM 1368 N N . GLU A 1 171 ? -10.261 -3.940 1.186 1.00 83.62 171 GLU A N 1
ATOM 1369 C CA . GLU A 1 171 ? -11.703 -4.138 1.351 1.00 83.62 171 GLU A CA 1
ATOM 1370 C C . GLU A 1 171 ? -12.050 -5.499 1.938 1.00 83.62 171 GLU A C 1
ATOM 1372 O O . GLU A 1 171 ? -12.860 -5.573 2.863 1.00 83.62 171 GLU A O 1
ATOM 1377 N N . GLN A 1 172 ? -11.453 -6.571 1.419 1.00 77.62 172 GLN A N 1
ATOM 1378 C CA . GLN A 1 172 ? -11.686 -7.924 1.918 1.00 77.62 172 GLN A CA 1
ATOM 1379 C C . GLN A 1 172 ? -11.267 -8.053 3.381 1.00 77.62 172 GLN A C 1
ATOM 1381 O O . GLN A 1 172 ? -12.015 -8.603 4.185 1.00 77.62 172 GLN A O 1
ATOM 1386 N N . VAL A 1 173 ? -10.114 -7.491 3.742 1.00 74.69 173 VAL A N 1
ATOM 1387 C CA . VAL A 1 173 ? -9.623 -7.442 5.121 1.00 74.69 173 VAL A CA 1
ATOM 1388 C C . VAL A 1 173 ? -10.613 -6.701 6.020 1.00 74.69 173 VAL A C 1
ATOM 1390 O O . VAL A 1 173 ? -11.050 -7.251 7.030 1.00 74.69 173 VAL A O 1
ATOM 1393 N N . ALA A 1 174 ? -11.039 -5.492 5.641 1.00 76.25 174 ALA A N 1
ATOM 1394 C CA . ALA A 1 174 ? -12.012 -4.733 6.424 1.00 76.25 174 ALA A CA 1
ATOM 1395 C C . ALA A 1 174 ? -13.347 -5.490 6.568 1.00 76.25 174 ALA A C 1
ATOM 1397 O O . ALA A 1 174 ? -13.927 -5.527 7.654 1.00 76.25 174 ALA A O 1
ATOM 1398 N N . ARG A 1 175 ? -13.819 -6.146 5.498 1.00 75.00 175 ARG A N 1
ATOM 1399 C CA . ARG A 1 175 ? -15.025 -6.987 5.532 1.00 75.00 175 ARG A CA 1
ATOM 1400 C C . ARG A 1 175 ? -14.857 -8.219 6.416 1.00 75.00 175 ARG A C 1
ATOM 1402 O O . ARG A 1 175 ? -15.801 -8.546 7.108 1.00 75.00 175 ARG A O 1
ATOM 1409 N N . ARG A 1 176 ? -13.705 -8.892 6.443 1.00 70.12 176 ARG A N 1
ATOM 1410 C CA . ARG A 1 176 ? -13.477 -10.056 7.326 1.00 70.12 176 ARG A CA 1
ATOM 1411 C C . ARG A 1 176 ? -13.385 -9.657 8.799 1.00 70.12 176 ARG A C 1
ATOM 1413 O O . ARG A 1 176 ? -13.876 -10.366 9.664 1.00 70.12 176 ARG A O 1
ATOM 1420 N N . VAL A 1 177 ? -12.764 -8.516 9.095 1.00 66.94 177 VAL A N 1
ATOM 1421 C CA . VAL A 1 177 ? -12.582 -8.041 10.478 1.00 66.94 177 VAL A CA 1
ATOM 1422 C C . VAL A 1 177 ? -13.894 -7.548 11.090 1.00 66.94 177 VAL A C 1
ATOM 1424 O O . VAL A 1 177 ? -14.115 -7.726 12.289 1.00 66.94 177 VAL A O 1
ATOM 1427 N N . PHE A 1 178 ? -14.743 -6.903 10.284 1.00 65.31 178 PHE A N 1
ATOM 1428 C CA . PHE A 1 178 ? -15.958 -6.240 10.760 1.00 65.31 178 PHE A CA 1
ATOM 1429 C C . PHE A 1 178 ? -17.260 -6.849 10.231 1.00 65.31 178 PHE A C 1
ATOM 1431 O O . PHE A 1 178 ? -18.325 -6.521 10.740 1.00 65.31 178 PHE A O 1
ATOM 1438 N N . GLY A 1 179 ? -17.214 -7.721 9.231 1.00 59.34 179 GLY A N 1
ATOM 1439 C CA . GLY A 1 179 ? -18.372 -8.464 8.749 1.00 59.34 179 GLY A CA 1
ATOM 1440 C C . GLY A 1 179 ? -18.893 -9.374 9.851 1.00 59.34 179 GLY A C 1
ATOM 1441 O O . GLY A 1 179 ? -18.133 -10.115 10.465 1.00 59.34 179 GLY A O 1
ATOM 1442 N N . ARG A 1 180 ? -20.190 -9.259 10.134 1.00 48.47 180 ARG A N 1
ATOM 1443 C CA . ARG A 1 180 ? -20.913 -10.242 10.938 1.00 48.47 180 ARG A CA 1
ATOM 1444 C C . ARG A 1 180 ? -20.946 -11.555 10.154 1.00 48.47 180 ARG A C 1
ATOM 1446 O O . ARG A 1 180 ? -21.354 -11.517 8.993 1.00 48.47 180 ARG A O 1
ATOM 1453 N N . ASP A 1 181 ? -20.556 -12.654 10.792 1.00 41.06 181 ASP A N 1
ATOM 1454 C CA . ASP A 1 181 ? -21.262 -13.920 10.567 1.00 41.06 181 ASP A CA 1
ATOM 1455 C C . ASP A 1 181 ? -22.705 -13.766 11.080 1.00 41.06 181 ASP A C 1
ATOM 1457 O O . ASP A 1 181 ? -22.883 -13.155 12.168 1.00 41.06 181 ASP A O 1
#

pLDDT: mean 71.03, std 16.49, range [37.94, 95.56]

Radius of gyration: 17.78 Å; chains: 1; bounding box: 49×29×51 Å